Protein AF-A0A8S2T7V8-F1 (afdb_monomer)

pLDDT: mean 87.6, std 13.49, range [39.47, 98.12]

Secondary structure (DSSP, 8-state):
----------EEEEEEE--BTTB---HHHHHHHHHHHHHTTTSS-EEEEEEE-SSHHHHHHHHHHHHHHH---

Mean predicted aligned error: 6.43 Å

Radius of gyration: 15.51 Å; Cα contacts (8 Å, |Δi|>4): 88; chains: 1; bounding box: 43×19×46 Å

Structure (mmCIF, N/CA/C/O backbone):
data_AF-A0A8S2T7V8-F1
#
_entry.id   AF-A0A8S2T7V8-F1
#
loop_
_atom_site.group_PDB
_atom_site.id
_atom_site.type_symbol
_atom_site.label_atom_id
_atom_site.label_alt_id
_atom_site.label_c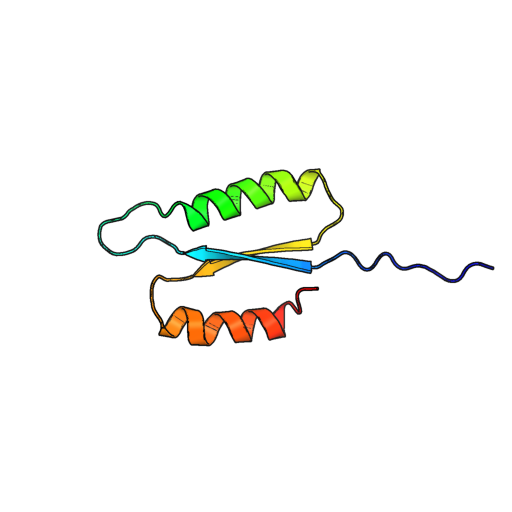omp_id
_atom_site.label_asym_id
_atom_site.label_entity_id
_atom_site.label_seq_id
_atom_site.pdbx_PDB_ins_code
_atom_site.Cartn_x
_atom_site.Cartn_y
_atom_site.Cartn_z
_atom_site.occupancy
_atom_site.B_iso_or_equiv
_atom_site.auth_seq_id
_atom_site.auth_comp_id
_atom_site.auth_asym_id
_atom_site.auth_atom_id
_atom_site.pdbx_PDB_model_num
ATOM 1 N N . MET A 1 1 ? -25.417 -1.254 33.138 1.00 39.47 1 MET A N 1
ATOM 2 C CA . MET A 1 1 ? -24.127 -1.952 32.961 1.00 39.47 1 MET A CA 1
ATOM 3 C C . MET A 1 1 ? -23.706 -1.721 31.521 1.00 39.47 1 MET A C 1
ATOM 5 O O . MET A 1 1 ? -24.399 -2.187 30.629 1.00 39.47 1 MET A O 1
ATOM 9 N N . ASN A 1 2 ? -22.685 -0.885 31.308 1.00 44.41 2 ASN A N 1
ATOM 10 C CA . ASN A 1 2 ? -22.206 -0.486 29.982 1.00 44.41 2 ASN A CA 1
ATOM 11 C C . ASN A 1 2 ? -21.509 -1.672 29.313 1.00 44.41 2 ASN A C 1
ATOM 13 O O . ASN A 1 2 ? -20.397 -2.028 29.697 1.00 44.41 2 ASN A O 1
ATOM 17 N N . SER A 1 3 ? -22.164 -2.276 28.326 1.00 49.97 3 SER A N 1
ATOM 18 C CA . SER A 1 3 ? -21.526 -3.197 27.393 1.00 49.97 3 SER A CA 1
ATOM 19 C C . SER A 1 3 ? -20.592 -2.400 26.481 1.00 49.97 3 SER A C 1
ATOM 21 O O . SER A 1 3 ? -21.043 -1.681 25.592 1.00 49.97 3 SER A O 1
ATOM 23 N N . SER A 1 4 ? -19.300 -2.489 26.780 1.00 50.97 4 SER A N 1
ATOM 24 C CA . SER A 1 4 ? -18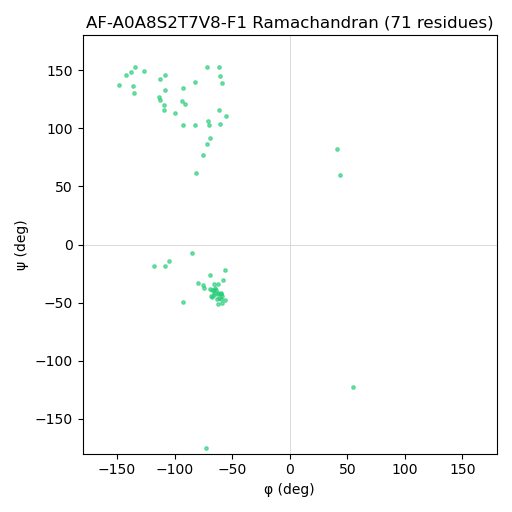.228 -2.676 25.799 1.00 50.97 4 SER A CA 1
ATOM 25 C C . SER A 1 4 ? -18.369 -1.870 24.501 1.00 50.97 4 SER A C 1
ATOM 27 O O . SER A 1 4 ? -18.755 -2.397 23.462 1.00 50.97 4 SER A O 1
ATOM 29 N N . GLN A 1 5 ? -17.967 -0.599 24.525 1.00 52.53 5 GLN A N 1
ATOM 30 C CA . GLN A 1 5 ? -17.350 -0.043 23.323 1.00 52.53 5 GLN A CA 1
ATOM 31 C C . GLN A 1 5 ? -15.966 -0.688 23.222 1.00 52.53 5 GLN A C 1
ATOM 33 O O . GLN A 1 5 ? -14.995 -0.172 23.771 1.00 52.53 5 GLN A O 1
ATOM 38 N N . GLU A 1 6 ? -15.884 -1.865 22.598 1.00 57.59 6 GLU A N 1
ATOM 39 C CA . GLU A 1 6 ? -14.614 -2.303 22.024 1.00 57.59 6 GLU A CA 1
ATOM 40 C C . GLU A 1 6 ? -14.178 -1.183 21.083 1.00 57.59 6 GLU A C 1
ATOM 42 O O . GLU A 1 6 ? -14.839 -0.898 20.083 1.00 57.59 6 GLU A O 1
ATOM 47 N N . SER A 1 7 ? -13.114 -0.469 21.450 1.00 62.78 7 SER A N 1
ATOM 48 C CA . SER A 1 7 ? -12.488 0.479 20.544 1.00 62.78 7 SER A CA 1
ATOM 49 C C . SER A 1 7 ? -12.020 -0.327 19.341 1.00 62.78 7 SER A C 1
ATOM 51 O O . SER A 1 7 ? -11.043 -1.071 19.439 1.00 62.78 7 SER A O 1
ATOM 53 N N . ASN A 1 8 ? -12.744 -0.236 18.232 1.00 80.75 8 ASN A N 1
ATOM 54 C CA . ASN A 1 8 ? -12.349 -0.879 16.993 1.00 80.75 8 ASN A CA 1
ATOM 55 C C . ASN A 1 8 ? -11.111 -0.117 16.495 1.00 80.75 8 ASN A C 1
ATOM 57 O O . ASN A 1 8 ? -11.240 0.955 15.907 1.00 80.75 8 ASN A O 1
ATOM 61 N N . ILE A 1 9 ? -9.916 -0.586 16.874 1.00 87.81 9 ILE A N 1
ATOM 62 C CA . ILE A 1 9 ? -8.636 0.048 16.532 1.00 87.81 9 ILE A CA 1
ATOM 63 C C . ILE A 1 9 ? -8.533 0.040 15.000 1.00 87.81 9 ILE A C 1
ATOM 65 O O . ILE A 1 9 ? -8.477 -1.051 14.427 1.00 87.81 9 ILE A O 1
ATOM 69 N N . PRO A 1 10 ? -8.517 1.208 14.326 1.00 92.00 10 PRO A N 1
ATOM 70 C CA . PRO A 1 10 ? -8.497 1.259 12.868 1.00 92.00 10 PRO A CA 1
ATOM 71 C C . PRO A 1 10 ? -7.274 0.545 12.304 1.00 92.00 10 PRO A C 1
ATOM 73 O O . PRO A 1 10 ? -6.166 0.695 12.833 1.00 92.00 10 PRO A O 1
ATOM 76 N N . ILE A 1 11 ? -7.465 -0.204 11.220 1.00 94.00 11 ILE A N 1
ATOM 77 C CA . ILE A 1 11 ? -6.373 -0.864 10.505 1.00 94.00 11 ILE A CA 1
ATOM 78 C C . ILE A 1 11 ? -6.032 -0.017 9.287 1.00 94.00 11 ILE A C 1
ATOM 80 O O . ILE A 1 11 ? -6.803 0.067 8.337 1.00 94.00 11 ILE A O 1
ATOM 84 N N . VAL A 1 12 ? -4.842 0.576 9.281 1.00 94.00 12 VAL A N 1
ATOM 85 C CA . VAL A 1 12 ? -4.385 1.428 8.181 1.00 94.00 12 VAL A CA 1
ATOM 86 C C . VAL A 1 12 ? -3.287 0.705 7.412 1.00 94.00 12 VAL A C 1
ATOM 88 O O . VAL A 1 12 ? -2.198 0.447 7.931 1.00 94.00 12 VAL A O 1
ATOM 91 N N . LEU A 1 13 ? -3.572 0.391 6.149 1.00 95.81 13 LEU A N 1
ATOM 92 C CA . LEU A 1 13 ? -2.608 -0.164 5.204 1.00 95.81 13 LEU A CA 1
ATOM 93 C C . LEU A 1 13 ? -1.928 0.973 4.434 1.00 95.81 13 LEU A C 1
ATOM 95 O O . LEU A 1 13 ? -2.584 1.729 3.724 1.00 95.81 13 LEU A O 1
ATOM 99 N N . ILE A 1 14 ? -0.604 1.061 4.536 1.00 95.38 14 ILE A N 1
ATOM 100 C CA . ILE A 1 14 ? 0.213 2.009 3.779 1.00 95.38 14 ILE A CA 1
ATOM 101 C C . ILE A 1 14 ? 1.092 1.239 2.807 1.00 95.38 14 ILE A C 1
ATOM 103 O O . ILE A 1 14 ? 1.856 0.347 3.193 1.00 95.38 14 ILE A O 1
ATOM 107 N N . THR A 1 15 ? 1.018 1.634 1.541 1.00 96.25 15 THR A N 1
ATOM 108 C CA . THR A 1 15 ? 1.889 1.119 0.492 1.00 96.25 15 THR A CA 1
ATOM 109 C C . THR A 1 15 ? 2.834 2.192 -0.016 1.00 96.25 15 THR A C 1
ATOM 111 O O . THR A 1 15 ? 2.440 3.344 -0.182 1.00 96.25 15 THR A O 1
ATOM 114 N N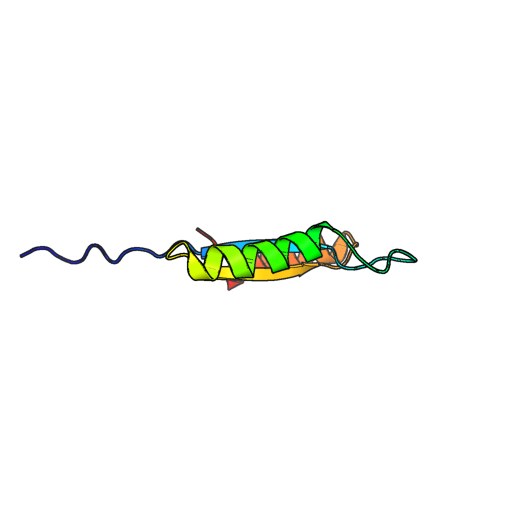 . GLY A 1 16 ? 4.066 1.800 -0.317 1.00 95.62 16 GLY A N 1
ATOM 115 C CA . GLY A 1 16 ? 5.018 2.621 -1.057 1.00 95.62 16 GLY A CA 1
ATOM 116 C C . GLY A 1 16 ? 5.696 1.787 -2.132 1.00 95.62 16 GLY A C 1
ATOM 117 O O . GLY A 1 16 ? 5.815 0.569 -1.998 1.00 95.62 16 GLY A O 1
ATOM 118 N N . PHE A 1 17 ? 6.139 2.432 -3.201 1.00 95.44 17 PHE A N 1
ATOM 119 C CA . PHE A 1 17 ? 6.875 1.757 -4.259 1.00 95.44 17 PHE A CA 1
ATOM 120 C C . PHE A 1 17 ? 8.342 1.608 -3.886 1.00 95.44 17 PHE A C 1
ATOM 122 O O . PHE A 1 17 ? 8.943 2.528 -3.341 1.00 95.44 17 PHE A O 1
ATOM 129 N N . GLY A 1 18 ? 8.932 0.461 -4.201 1.00 91.25 18 GLY A N 1
ATOM 130 C CA . GLY A 1 18 ? 10.366 0.255 -4.107 1.00 91.25 18 GLY A CA 1
ATOM 131 C C . GLY A 1 18 ? 11.164 0.978 -5.183 1.00 91.25 18 GLY A C 1
ATOM 132 O O . GLY A 1 18 ? 10.646 1.778 -5.968 1.00 91.25 18 GLY A O 1
ATOM 133 N N . SER A 1 19 ? 12.465 0.708 -5.175 1.00 87.69 19 SER A N 1
ATOM 134 C CA . SER A 1 19 ? 13.379 1.130 -6.230 1.00 87.69 19 SER A CA 1
ATOM 135 C C . SER A 1 19 ? 12.983 0.516 -7.574 1.00 87.69 19 SER A C 1
ATOM 137 O O . SER A 1 19 ? 12.370 -0.549 -7.643 1.00 87.69 19 SER A O 1
ATOM 139 N N . SER A 1 20 ? 13.334 1.205 -8.657 1.00 81.31 20 SER A N 1
ATOM 140 C CA . SER A 1 20 ? 13.147 0.705 -10.018 1.00 81.31 20 SER A CA 1
ATOM 141 C C . SER A 1 20 ? 14.249 1.235 -10.923 1.00 81.31 20 SER A C 1
ATOM 143 O O . SER A 1 20 ? 14.632 2.406 -10.834 1.00 81.31 20 SER A O 1
ATOM 145 N N . GLY A 1 21 ? 14.778 0.365 -11.785 1.00 78.50 21 GLY A N 1
ATOM 146 C CA . GLY A 1 21 ? 15.877 0.694 -12.688 1.00 78.50 21 GLY A CA 1
ATOM 147 C C . GLY A 1 21 ? 17.090 1.257 -11.941 1.00 78.50 21 GLY A C 1
ATOM 148 O O . GLY A 1 21 ? 17.638 0.615 -11.050 1.00 78.50 21 GLY A O 1
ATOM 149 N N . SER A 1 22 ? 17.506 2.470 -12.308 1.00 78.31 22 SER A N 1
ATOM 150 C CA . SER A 1 22 ? 18.643 3.183 -11.709 1.00 78.31 22 SER A CA 1
ATOM 151 C C . SER A 1 22 ? 18.300 3.962 -10.434 1.00 78.31 22 SER A C 1
ATOM 153 O O . SER A 1 22 ? 19.197 4.494 -9.777 1.00 78.31 22 SER A O 1
ATOM 155 N N . ILE A 1 23 ? 17.020 4.054 -10.064 1.00 75.81 23 ILE A N 1
ATOM 156 C CA . ILE A 1 23 ? 16.588 4.783 -8.873 1.00 75.81 23 ILE A CA 1
ATOM 157 C C . ILE A 1 23 ? 16.779 3.875 -7.660 1.00 75.81 23 ILE A C 1
ATOM 159 O O . ILE A 1 23 ? 15.966 2.988 -7.410 1.00 75.81 23 ILE A O 1
ATOM 163 N N . MET A 1 24 ? 17.843 4.116 -6.890 1.00 74.75 24 MET A N 1
ATOM 164 C CA . MET A 1 24 ? 18.172 3.327 -5.694 1.00 74.75 24 MET A CA 1
ATOM 165 C C . MET A 1 24 ? 17.191 3.531 -4.532 1.00 74.75 24 MET A C 1
ATOM 167 O O . MET A 1 24 ? 17.037 2.637 -3.706 1.00 74.75 24 MET A O 1
ATOM 171 N N . VAL A 1 25 ? 16.529 4.692 -4.458 1.00 83.56 25 VAL A N 1
ATOM 172 C CA . VAL A 1 25 ? 15.628 5.057 -3.356 1.00 83.56 25 VAL A CA 1
ATOM 173 C C . VAL A 1 25 ? 14.353 5.673 -3.911 1.00 83.56 25 VAL A C 1
ATOM 175 O O . VAL A 1 25 ? 14.407 6.604 -4.710 1.00 83.56 25 VAL A O 1
ATOM 178 N N . ASN A 1 26 ? 13.203 5.185 -3.450 1.00 91.38 26 ASN A N 1
ATOM 179 C CA . ASN A 1 26 ? 11.904 5.741 -3.799 1.00 91.38 26 ASN A CA 1
ATOM 180 C C . ASN A 1 26 ? 11.299 6.457 -2.590 1.00 91.38 26 ASN A C 1
ATOM 182 O O . ASN A 1 26 ? 11.039 5.847 -1.550 1.00 91.38 26 ASN A O 1
ATOM 186 N N . SER A 1 27 ? 11.048 7.757 -2.742 1.00 91.31 27 SER A N 1
ATOM 187 C CA . SER A 1 27 ? 10.558 8.614 -1.660 1.00 91.31 27 SER A CA 1
ATOM 188 C C . SER A 1 27 ? 9.237 8.134 -1.060 1.00 91.31 27 SER A C 1
ATOM 190 O O . SER A 1 27 ? 9.027 8.315 0.134 1.00 91.31 27 SER A O 1
ATOM 192 N N . SER A 1 28 ? 8.363 7.483 -1.837 1.00 93.12 28 SER A N 1
ATOM 193 C CA . SER A 1 28 ? 7.094 6.963 -1.309 1.00 93.12 28 SER A CA 1
ATOM 194 C C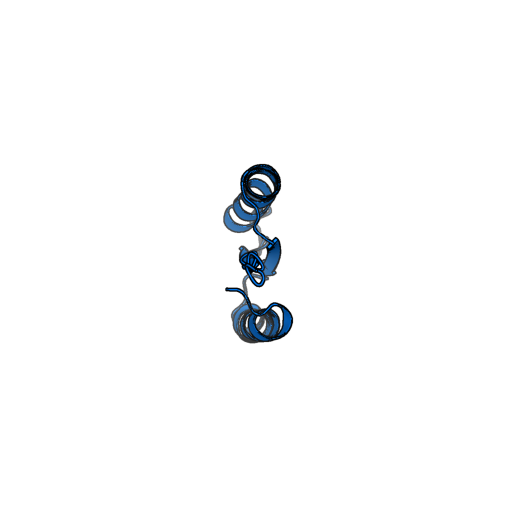 . SER A 1 28 ? 7.310 5.866 -0.261 1.00 93.12 28 SER A C 1
ATOM 196 O O . SER A 1 28 ? 6.637 5.859 0.769 1.00 93.12 28 SER A O 1
ATOM 198 N N . TRP A 1 29 ? 8.289 4.978 -0.467 1.00 95.06 29 TRP A N 1
ATOM 199 C CA . TRP A 1 29 ? 8.616 3.935 0.503 1.00 95.06 29 TRP A CA 1
ATOM 200 C C . TRP A 1 29 ? 9.367 4.474 1.719 1.00 95.06 29 TRP A C 1
ATOM 202 O O . TRP A 1 29 ? 9.089 4.064 2.847 1.00 95.06 29 TRP A O 1
ATOM 212 N N . GLU A 1 30 ? 10.266 5.438 1.523 1.00 94.69 30 GLU A N 1
ATOM 213 C CA . GLU A 1 30 ? 10.944 6.103 2.641 1.00 94.69 30 GLU A CA 1
ATOM 214 C C . GLU A 1 30 ? 9.957 6.845 3.550 1.00 94.69 30 GLU A C 1
ATOM 216 O O . GLU A 1 30 ? 10.016 6.707 4.774 1.00 94.69 30 GLU A O 1
ATOM 221 N N . ILE A 1 31 ? 8.989 7.556 2.962 1.00 94.31 31 ILE A N 1
ATOM 222 C CA . ILE A 1 31 ? 7.936 8.248 3.714 1.00 94.31 31 ILE A CA 1
ATOM 223 C C . ILE A 1 31 ? 7.032 7.246 4.435 1.00 94.31 31 ILE A C 1
ATOM 225 O O . ILE A 1 31 ? 6.718 7.466 5.603 1.00 94.31 31 ILE A O 1
ATOM 229 N N . ALA A 1 32 ? 6.651 6.132 3.798 1.00 94.44 32 ALA A N 1
ATOM 230 C CA . ALA A 1 32 ? 5.847 5.101 4.451 1.00 94.44 32 ALA A CA 1
ATOM 231 C C . ALA A 1 32 ? 6.531 4.587 5.731 1.00 94.44 32 ALA A C 1
ATOM 233 O O . ALA A 1 32 ? 5.903 4.552 6.791 1.00 94.44 32 ALA A O 1
ATOM 234 N N . LYS A 1 33 ? 7.833 4.268 5.660 1.00 93.75 33 LYS A N 1
ATOM 235 C CA . LYS A 1 33 ? 8.636 3.835 6.820 1.00 93.75 33 LYS A CA 1
ATOM 236 C C . LYS A 1 33 ? 8.679 4.888 7.926 1.00 93.75 33 LYS A C 1
ATOM 238 O O . LYS A 1 33 ? 8.456 4.552 9.088 1.00 93.75 33 LYS A O 1
ATOM 243 N N . ALA A 1 34 ? 8.930 6.150 7.577 1.00 93.44 34 ALA A N 1
ATOM 244 C CA . ALA A 1 34 ? 8.957 7.243 8.548 1.00 93.44 34 ALA A CA 1
ATOM 245 C C . ALA A 1 34 ? 7.591 7.436 9.229 1.00 93.44 34 ALA A C 1
ATOM 247 O O . ALA A 1 34 ? 7.513 7.597 10.448 1.00 93.44 34 ALA A O 1
ATOM 248 N N . LEU A 1 35 ? 6.506 7.350 8.455 1.00 90.94 35 LEU A N 1
ATOM 249 C CA . LEU A 1 35 ? 5.146 7.494 8.958 1.00 90.94 35 LEU A CA 1
ATOM 250 C C . LEU A 1 35 ? 4.766 6.355 9.910 1.00 90.94 35 LEU A C 1
ATOM 252 O O . LEU A 1 35 ? 4.086 6.607 10.902 1.00 90.94 35 LEU A O 1
ATOM 256 N N . LYS A 1 36 ? 5.262 5.131 9.675 1.00 89.88 36 LYS A N 1
ATOM 257 C CA . LYS A 1 36 ? 5.097 4.024 10.625 1.00 89.88 36 LYS A CA 1
ATOM 258 C C . LYS A 1 36 ? 5.683 4.328 11.988 1.00 89.88 36 LYS A C 1
ATOM 260 O O . LYS A 1 36 ? 4.985 4.200 12.986 1.00 89.88 36 LYS A O 1
ATOM 265 N N . ILE A 1 37 ? 6.931 4.778 12.010 1.00 88.50 37 ILE A N 1
ATOM 266 C CA . ILE A 1 37 ? 7.621 5.119 13.255 1.00 88.50 37 ILE A CA 1
ATOM 267 C C . ILE A 1 37 ? 6.857 6.221 13.999 1.00 88.50 37 ILE A C 1
ATOM 269 O O . ILE A 1 37 ? 6.662 6.122 15.203 1.00 88.50 37 ILE A O 1
ATOM 273 N N . TYR A 1 38 ? 6.379 7.244 13.288 1.00 88.12 38 TYR A N 1
ATOM 274 C CA . TYR A 1 38 ? 5.639 8.345 13.904 1.00 88.12 38 TYR A CA 1
ATOM 275 C C . TYR A 1 38 ? 4.260 7.924 14.442 1.00 88.12 38 TYR A C 1
ATOM 277 O O . TYR A 1 38 ? 3.869 8.316 15.543 1.00 88.12 38 TYR A O 1
ATOM 285 N N . LEU A 1 39 ? 3.500 7.138 13.676 1.00 87.69 39 LEU A N 1
ATOM 286 C CA . LEU A 1 39 ? 2.125 6.784 14.034 1.00 87.69 39 LEU A CA 1
ATOM 287 C C . LEU A 1 39 ? 2.030 5.662 15.067 1.00 87.69 39 LEU A C 1
ATOM 289 O O . LEU A 1 39 ? 1.142 5.736 15.915 1.00 87.69 39 LEU A O 1
ATOM 293 N N . ASP A 1 40 ? 2.961 4.699 15.057 1.00 80.31 40 ASP A N 1
ATOM 294 C CA . ASP A 1 40 ? 3.027 3.618 16.056 1.00 80.31 40 ASP A CA 1
ATOM 295 C C . ASP A 1 40 ? 3.125 4.177 17.498 1.00 80.31 40 ASP A C 1
ATOM 297 O O . ASP A 1 40 ? 2.784 3.490 18.457 1.00 80.31 40 ASP A O 1
ATOM 301 N N . TRP A 1 41 ? 3.572 5.429 17.663 1.00 74.88 41 TRP A N 1
ATOM 302 C CA . TRP A 1 41 ? 3.810 6.073 18.961 1.00 74.88 41 TRP A CA 1
ATOM 303 C C . TRP A 1 41 ? 2.742 7.103 19.343 1.00 74.88 41 TRP A C 1
ATOM 305 O O . TRP A 1 41 ? 2.705 7.548 20.489 1.00 74.88 41 TRP A O 1
ATOM 315 N N . THR A 1 42 ? 1.894 7.527 18.400 1.00 81.50 42 THR A N 1
ATOM 316 C CA . THR A 1 42 ? 1.034 8.712 18.585 1.00 81.50 42 THR A CA 1
ATOM 317 C C . THR A 1 42 ? -0.457 8.426 18.533 1.00 81.50 42 THR A C 1
ATOM 319 O O . THR A 1 42 ? -1.239 9.255 19.003 1.00 81.50 42 THR A O 1
ATOM 322 N N . ARG A 1 43 ? -0.890 7.286 17.980 1.00 81.06 43 ARG A N 1
ATOM 323 C CA . ARG A 1 43 ? -2.314 6.946 17.870 1.00 81.06 43 ARG A CA 1
ATOM 324 C C . ARG A 1 43 ? -2.556 5.457 18.109 1.00 81.06 43 ARG A C 1
ATOM 326 O O . ARG A 1 43 ? -1.744 4.644 17.680 1.00 81.06 43 ARG A O 1
ATOM 333 N N . PRO A 1 44 ? -3.693 5.075 18.714 1.00 86.94 44 PRO A N 1
ATOM 334 C CA . PRO A 1 44 ? -4.113 3.682 18.768 1.00 86.94 4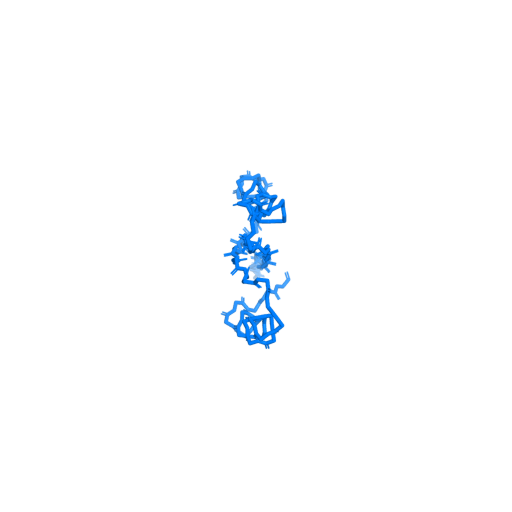4 PRO A CA 1
ATOM 335 C C . PRO A 1 44 ? -4.659 3.269 17.392 1.00 86.94 44 PRO A C 1
ATOM 337 O O . PRO A 1 44 ? -5.868 3.231 17.182 1.00 86.94 44 PRO A O 1
ATOM 340 N N . ILE A 1 45 ? -3.760 3.019 16.438 1.00 90.12 45 ILE A N 1
ATOM 341 C CA . ILE A 1 45 ? -4.063 2.453 15.117 1.00 90.12 45 ILE A CA 1
ATOM 342 C C . ILE A 1 45 ? -3.179 1.231 14.873 1.00 90.12 45 ILE A C 1
ATOM 344 O O . ILE A 1 45 ? -2.038 1.176 15.328 1.00 90.12 45 ILE A O 1
ATOM 348 N N . HIS A 1 46 ? -3.680 0.261 14.117 1.00 91.12 46 HIS A N 1
ATOM 349 C CA . HIS A 1 46 ? -2.880 -0.857 13.640 1.00 91.12 46 HIS A CA 1
ATOM 350 C C . HIS A 1 46 ? -2.331 -0.507 12.257 1.00 91.12 46 HIS A C 1
ATOM 352 O O . HIS A 1 46 ? -3.042 -0.567 11.255 1.00 91.12 46 HIS A O 1
ATOM 358 N N . LEU A 1 47 ? -1.051 -0.142 12.198 1.00 93.25 47 LEU A N 1
ATOM 359 C CA . LEU A 1 47 ? -0.410 0.241 10.947 1.00 93.25 47 LEU A CA 1
ATOM 360 C C . LEU A 1 47 ? 0.299 -0.931 10.256 1.00 93.25 47 LEU A C 1
ATOM 362 O O . LEU A 1 47 ? 1.236 -1.521 10.805 1.00 93.25 47 LEU A O 1
ATOM 366 N N . ILE A 1 48 ? -0.085 -1.199 9.009 1.00 94.69 48 ILE A N 1
ATOM 367 C CA . ILE A 1 48 ? 0.484 -2.248 8.160 1.00 94.69 48 ILE A CA 1
ATOM 368 C C . ILE A 1 48 ? 1.224 -1.591 6.999 1.00 94.69 48 ILE A C 1
ATOM 370 O O . ILE A 1 48 ? 0.644 -0.824 6.238 1.00 94.69 48 ILE A O 1
ATOM 374 N N . LEU A 1 49 ? 2.506 -1.914 6.839 1.00 96.12 49 LEU A N 1
ATOM 375 C CA . LEU A 1 49 ? 3.342 -1.399 5.753 1.00 96.12 49 LEU A CA 1
ATOM 376 C C . LEU A 1 49 ? 3.638 -2.482 4.724 1.00 96.12 49 LEU A C 1
ATOM 378 O O . LEU A 1 49 ? 4.060 -3.587 5.087 1.00 96.12 49 LEU A O 1
ATOM 382 N N . LYS A 1 50 ? 3.476 -2.149 3.441 1.00 97.00 50 LYS A N 1
ATOM 383 C CA . LYS A 1 50 ? 3.862 -3.014 2.322 1.00 97.00 50 LYS A CA 1
ATOM 384 C C . LYS A 1 50 ? 4.576 -2.248 1.220 1.00 97.00 50 LYS A C 1
ATOM 386 O O . LYS A 1 50 ? 4.165 -1.163 0.827 1.00 97.00 50 LYS A O 1
ATOM 391 N N . GLN A 1 51 ? 5.649 -2.844 0.720 1.00 96.06 51 GLN A N 1
ATOM 392 C CA . GLN A 1 51 ? 6.374 -2.335 -0.431 1.00 96.06 51 GLN A CA 1
ATOM 393 C C . GLN A 1 51 ? 5.833 -3.000 -1.697 1.00 96.06 51 GLN A C 1
ATOM 395 O O . GLN A 1 51 ? 5.636 -4.217 -1.716 1.00 96.06 51 GLN A O 1
ATOM 400 N N . LEU A 1 52 ? 5.606 -2.202 -2.734 1.00 96.25 52 LEU A N 1
ATOM 401 C CA . LEU A 1 52 ? 5.219 -2.663 -4.065 1.00 96.25 52 LEU A CA 1
ATOM 402 C C . LEU A 1 52 ? 6.385 -2.489 -5.034 1.00 96.25 52 LEU A C 1
ATOM 404 O O . LEU A 1 52 ? 7.148 -1.528 -4.935 1.00 96.25 52 LEU A O 1
ATOM 408 N N . GLU A 1 53 ? 6.508 -3.392 -5.993 1.00 93.94 53 GLU A N 1
ATOM 409 C CA . GLU A 1 53 ? 7.348 -3.185 -7.165 1.00 93.94 53 GLU A CA 1
ATOM 410 C C . GLU A 1 53 ? 6.704 -2.149 -8.095 1.00 93.94 53 GLU A C 1
ATOM 412 O O . GLU A 1 53 ? 5.484 -1.975 -8.120 1.00 93.94 53 GLU A O 1
ATOM 417 N N . VAL A 1 54 ? 7.521 -1.442 -8.881 1.00 92.19 54 VAL A N 1
ATOM 418 C CA . VAL A 1 54 ? 7.035 -0.441 -9.850 1.00 92.19 54 VAL A CA 1
ATOM 419 C C . VAL A 1 54 ? 6.571 -1.142 -11.130 1.00 92.19 54 VAL A C 1
ATOM 421 O O . VAL A 1 54 ? 7.134 -0.946 -12.206 1.00 92.19 54 VAL A O 1
ATOM 424 N N . THR A 1 55 ? 5.566 -2.007 -11.010 1.00 94.06 55 THR A N 1
ATOM 425 C CA . THR A 1 55 ? 4.964 -2.725 -12.138 1.00 94.06 55 THR A CA 1
ATOM 426 C C . THR A 1 55 ? 3.444 -2.761 -12.000 1.00 94.06 55 THR A C 1
ATOM 428 O O . THR A 1 55 ? 2.893 -2.773 -10.898 1.00 94.06 55 THR A O 1
ATOM 431 N N . TYR A 1 56 ? 2.741 -2.770 -13.135 1.00 95.06 56 TYR A N 1
ATOM 432 C CA . TYR A 1 56 ? 1.278 -2.837 -13.138 1.00 95.06 56 TYR A CA 1
ATOM 433 C C . TYR A 1 56 ? 0.756 -4.159 -12.571 1.00 95.06 56 TYR A C 1
ATOM 435 O O . TYR A 1 56 ? -0.245 -4.158 -11.856 1.00 95.06 56 TYR A O 1
ATOM 443 N N . ASP A 1 57 ? 1.441 -5.268 -12.856 1.00 96.81 57 ASP A N 1
ATOM 444 C CA . ASP A 1 57 ? 1.043 -6.593 -12.381 1.00 96.81 57 ASP A CA 1
ATOM 445 C C . ASP A 1 57 ? 1.149 -6.701 -10.860 1.00 96.81 57 ASP A C 1
ATOM 447 O O . ASP A 1 57 ? 0.251 -7.252 -10.218 1.00 96.81 57 ASP A O 1
ATOM 451 N N . ASP A 1 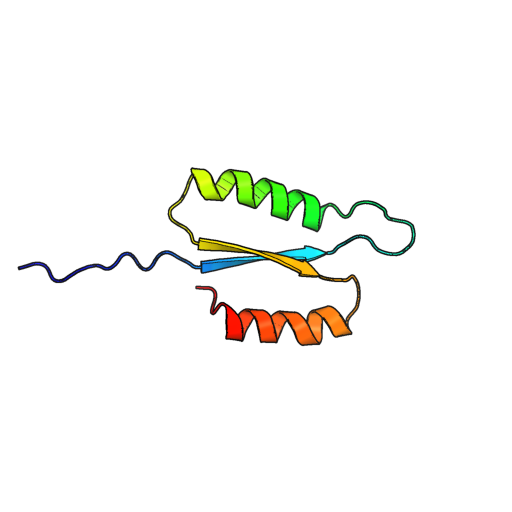58 ? 2.185 -6.106 -10.264 1.00 95.44 58 ASP A N 1
ATOM 452 C CA . ASP A 1 58 ? 2.362 -6.129 -8.816 1.00 95.44 58 ASP A CA 1
ATOM 453 C C . ASP A 1 58 ? 1.250 -5.354 -8.104 1.00 95.44 58 ASP A C 1
ATOM 455 O O . ASP A 1 58 ? 0.652 -5.846 -7.151 1.00 95.44 58 ASP A O 1
ATOM 459 N N . VAL A 1 59 ? 0.885 -4.178 -8.624 1.00 96.56 59 VAL A N 1
ATOM 460 C CA . VAL A 1 59 ? -0.243 -3.393 -8.097 1.00 96.56 59 VAL A CA 1
ATOM 461 C C . VAL A 1 59 ? -1.558 -4.155 -8.263 1.00 96.56 59 VAL A C 1
ATOM 463 O O . VAL A 1 59 ? -2.342 -4.255 -7.318 1.00 96.56 59 VAL A O 1
ATOM 466 N N . ARG A 1 60 ? -1.796 -4.713 -9.455 1.00 97.88 60 ARG A N 1
ATOM 467 C CA . ARG A 1 60 ? -3.036 -5.417 -9.801 1.00 97.88 60 ARG A CA 1
ATOM 468 C C . ARG A 1 60 ? -3.274 -6.655 -8.939 1.00 97.88 60 ARG A C 1
ATOM 470 O O . ARG A 1 60 ? -4.427 -6.974 -8.668 1.00 97.88 60 ARG A O 1
ATOM 477 N N . THR A 1 61 ? -2.212 -7.348 -8.541 1.00 97.56 61 THR A N 1
ATOM 478 C CA . THR A 1 61 ? -2.299 -8.590 -7.760 1.00 97.56 61 THR A CA 1
ATOM 479 C C . THR A 1 61 ? -2.231 -8.322 -6.259 1.00 97.56 61 THR A C 1
ATOM 481 O O . THR A 1 61 ? -3.108 -8.757 -5.516 1.00 97.56 61 THR A O 1
ATOM 484 N N . LYS A 1 62 ? -1.255 -7.533 -5.793 1.00 97.81 62 LYS A N 1
ATOM 485 C CA . LYS A 1 62 ? -1.018 -7.360 -4.357 1.00 97.81 62 LYS A CA 1
ATOM 486 C C . LYS A 1 62 ? -2.031 -6.464 -3.663 1.00 97.81 62 LYS A C 1
ATOM 488 O O . LYS A 1 62 ? -2.340 -6.728 -2.507 1.00 97.81 62 LYS A O 1
ATOM 493 N N . ILE A 1 63 ? -2.549 -5.413 -4.309 1.00 97.06 63 ILE A N 1
ATOM 494 C CA . ILE A 1 63 ? -3.507 -4.514 -3.642 1.00 97.06 63 ILE A CA 1
ATOM 495 C C . ILE A 1 63 ? -4.791 -5.259 -3.238 1.00 97.06 63 ILE A C 1
ATOM 497 O O . ILE A 1 63 ? -5.138 -5.192 -2.057 1.00 97.06 63 ILE A O 1
ATOM 501 N N . PRO A 1 64 ? -5.474 -6.007 -4.132 1.00 98.00 64 PRO A N 1
ATOM 502 C CA . PRO A 1 64 ? -6.629 -6.815 -3.738 1.00 98.00 64 PRO A CA 1
ATOM 503 C C . PRO A 1 64 ? -6.295 -7.848 -2.658 1.00 98.00 64 PRO A C 1
ATOM 505 O O . PRO A 1 64 ? -7.025 -7.954 -1.673 1.00 98.00 64 PRO A O 1
ATOM 508 N N . ASP A 1 65 ? -5.165 -8.551 -2.793 1.00 98.12 65 ASP A N 1
ATOM 509 C CA . ASP A 1 65 ? -4.724 -9.547 -1.811 1.00 98.12 65 ASP A CA 1
ATOM 510 C C . ASP A 1 65 ? -4.517 -8.926 -0.428 1.00 98.12 65 ASP A C 1
ATOM 512 O O . ASP A 1 65 ? -4.918 -9.495 0.588 1.00 98.12 65 ASP A O 1
ATOM 516 N N . TYR A 1 66 ? -3.916 -7.738 -0.365 1.00 97.69 66 TYR A N 1
ATOM 517 C CA . TYR A 1 66 ? -3.740 -7.001 0.881 1.00 97.69 66 TYR A CA 1
ATOM 518 C C . TYR A 1 66 ? -5.069 -6.528 1.453 1.00 97.69 66 TYR A C 1
ATOM 520 O O . TYR A 1 66 ? -5.257 -6.606 2.666 1.00 97.69 66 TYR A O 1
A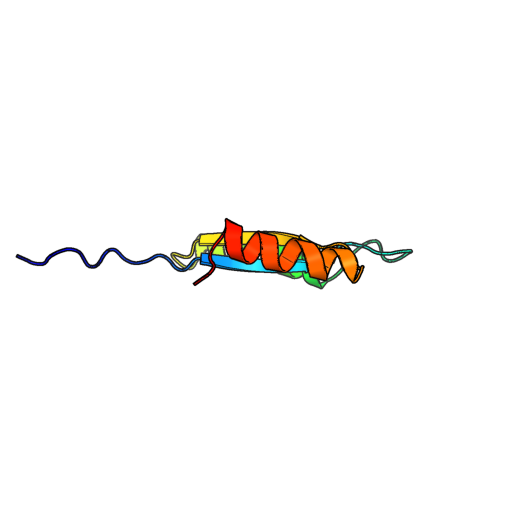TOM 528 N N . TRP A 1 67 ? -5.997 -6.089 0.605 1.00 96.69 67 TRP A N 1
ATOM 529 C CA . TRP A 1 67 ? -7.324 -5.671 1.042 1.00 96.69 67 TRP A CA 1
ATOM 530 C C . TRP A 1 67 ? -8.081 -6.819 1.710 1.00 96.69 67 TRP A C 1
ATOM 532 O O . TRP A 1 67 ? -8.607 -6.655 2.806 1.00 96.69 67 TRP A O 1
ATOM 542 N N . ILE A 1 68 ? -8.064 -8.003 1.093 1.00 97.12 68 ILE A N 1
ATOM 543 C CA . ILE A 1 68 ? -8.704 -9.212 1.626 1.00 97.12 68 ILE A CA 1
ATOM 544 C C . ILE A 1 68 ? -7.995 -9.683 2.899 1.00 97.12 68 ILE A C 1
ATOM 546 O O . ILE A 1 68 ? -8.639 -10.017 3.890 1.00 97.12 68 ILE A O 1
ATOM 550 N N . LYS A 1 69 ? -6.658 -9.710 2.886 1.00 97.31 69 LYS A N 1
ATOM 551 C CA . LYS A 1 69 ? -5.854 -10.245 3.988 1.00 97.31 69 LYS A CA 1
ATOM 552 C C . LYS A 1 69 ? -5.912 -9.388 5.247 1.00 97.31 69 LYS A C 1
ATOM 554 O O . LYS A 1 69 ? -5.853 -9.932 6.347 1.00 97.31 69 LYS A O 1
ATOM 559 N N . TYR A 1 70 ? -5.929 -8.070 5.084 1.00 95.88 70 TYR A N 1
ATOM 560 C CA . TYR A 1 70 ? -5.771 -7.132 6.192 1.00 95.88 70 TYR A CA 1
ATOM 561 C C . TYR A 1 70 ? -7.052 -6.389 6.553 1.00 95.88 70 TYR A C 1
ATOM 563 O O . TYR A 1 70 ? -7.119 -5.879 7.666 1.00 95.88 70 TYR A O 1
ATOM 571 N N . ASN A 1 71 ? -8.041 -6.349 5.652 1.00 95.06 71 ASN A N 1
ATOM 572 C CA . ASN A 1 71 ? -9.323 -5.672 5.840 1.00 95.06 71 ASN A CA 1
ATOM 573 C C . ASN A 1 71 ? -9.167 -4.275 6.484 1.00 95.06 71 ASN A C 1
ATOM 575 O O . ASN A 1 71 ? -9.654 -4.068 7.596 1.00 95.06 71 ASN A O 1
ATOM 579 N N . PRO A 1 72 ? -8.421 -3.351 5.840 1.00 94.06 72 PRO A N 1
ATOM 580 C CA . PRO A 1 72 ? -8.200 -2.013 6.384 1.00 94.06 72 PRO A CA 1
ATOM 581 C C . PRO A 1 72 ? -9.528 -1.252 6.566 1.00 94.06 72 PRO A C 1
ATOM 583 O O . PRO 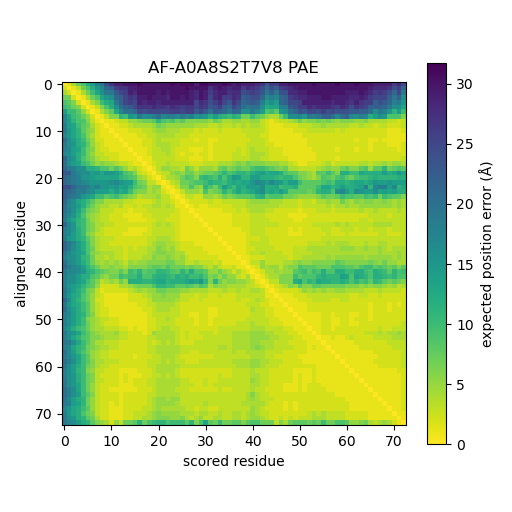A 1 72 ? -10.445 -1.428 5.760 1.00 94.06 72 PRO A O 1
ATOM 586 N N . THR A 1 73 ? -9.625 -0.422 7.613 1.00 88.62 73 THR A N 1
ATOM 587 C CA . THR A 1 73 ? -10.863 0.237 8.085 1.00 88.62 73 THR A CA 1
ATOM 588 C C . THR A 1 73 ? -10.699 1.715 8.407 1.00 88.62 73 THR A C 1
ATOM 590 O O . THR A 1 73 ? -9.594 2.131 8.827 1.00 88.62 73 THR A O 1
#

InterPro domains:
  IPR036440 Peptidase C15, pyroglutamyl peptidase I-like superfamily [G3DSA:3.40.630.20] (11-73)
  IPR036440 Peptidase C15, pyroglutamyl peptidase I-like superfamily [SSF53182] (11-72)

Solvent-accessible surface area (backbone atoms only — not comparable to full-atom values): 4417 Å² total; per-residue (Å²): 133,87,79,75,82,71,78,77,60,38,29,47,75,46,74,16,40,46,49,54,92,86,42,83,71,33,69,54,32,55,49,47,56,53,49,47,65,56,43,70,76,71,49,85,50,47,78,44,81,46,78,36,60,83,44,70,67,49,51,68,52,48,53,58,52,46,45,71,73,62,57,60,96

Nearest PDB structures (foldseek):
  4tld-assembly1_A  TM=3.595E-01  e=1.952E+00  Synechococcus elongatus PCC 7942 = FACHB-805

Foldseek 3Di:
DDPDPPVPAFEDEAEAEADDDPRNGGVSLVVLVVVCVVDVPPGSHHYHYDYFYPDPVRCVPVVVVCCVVRVGD

Sequence (73 aa):
MNSSQESNIPIVLITGFGSSGSIMVNSSWEIAKALKIYLDWTRPIHLILKQLEVTYDDVRTKIPDYWIKYNPT

Organism: NCBI:txid39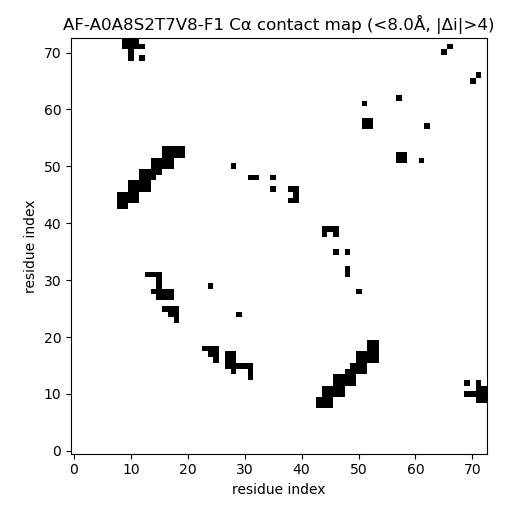2030